Protein AF-A0A7W9N1C6-F1 (afdb_monomer_lite)

Secondary structure (DSSP, 8-state):
--S-----GGGG---S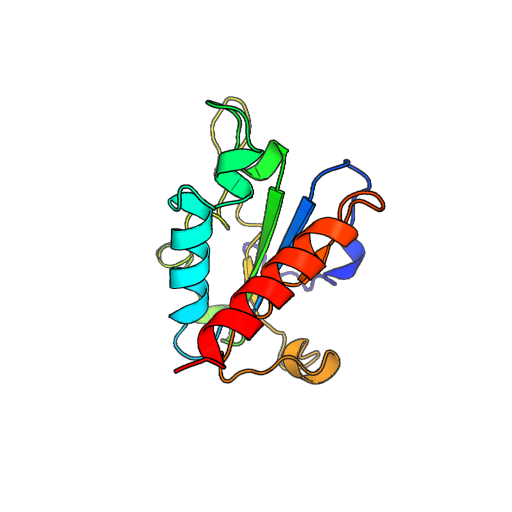S-EEEEEEPPSSSHHHHHHHHHHHH-TT-HHHHHSPTTS-GGGTEEEEEEESS-GGG--GGGS-GGGS-EETTTTEEP-TTEEE-BTTB-HHHHHT--TT-SS---EEE--TTTHHHHHHHHHHHHHHTT--

Organism: NCBI:txid455343

Radius of gyration: 15.68 Å; chains: 1; bounding box: 34×49×35 Å

pLDDT: mean 76.13, std 18.72, range [37.62, 93.38]

InterPro domains:
  IPR012941 Phenol hydroxylase-like, C-terminal dimerisation domain [PF07976] (2-119)
  IPR036249 Thioredoxin-like superfamily [SSF52833] (2-118)
  IPR038220 Phenol hydroxylase, C-terminal TRX-fold domain superfamily [G3DSA:3.40.30.20] (1-129)

Structure (mmCIF, N/CA/C/O backbone):
data_AF-A0A7W9N1C6-F1
#
_entry.id   AF-A0A7W9N1C6-F1
#
loop_
_atom_site.group_PDB
_atom_site.id
_atom_site.type_symbol
_atom_site.label_atom_id
_atom_site.label_alt_id
_atom_site.label_comp_id
_atom_site.label_asym_id
_atom_site.label_entity_id
_atom_site.label_seq_id
_atom_site.pdbx_PDB_ins_code
_atom_site.Cartn_x
_atom_site.Cartn_y
_atom_site.Cartn_z
_atom_site.occupancy
_atom_site.B_iso_or_equiv
_atom_site.auth_seq_id
_atom_site.auth_comp_id
_atom_site.auth_asym_id
_atom_site.auth_atom_id
_atom_site.pdbx_PDB_model_num
ATOM 1 N N . MET A 1 1 ? 5.137 8.537 -4.723 1.00 55.03 1 MET A N 1
ATOM 2 C CA . MET A 1 1 ? 4.072 8.998 -5.646 1.00 55.03 1 MET A CA 1
ATOM 3 C C . MET A 1 1 ? 2.971 9.621 -4.790 1.00 55.03 1 MET A C 1
ATOM 5 O O . MET A 1 1 ? 3.018 9.402 -3.595 1.00 55.03 1 MET A O 1
ATOM 9 N N . ALA A 1 2 ? 2.056 10.403 -5.382 1.00 57.59 2 ALA A N 1
ATOM 10 C CA . ALA A 1 2 ? 1.256 11.518 -4.823 1.00 57.59 2 ALA A CA 1
ATOM 11 C C . ALA A 1 2 ? 1.925 12.893 -5.009 1.00 57.59 2 ALA A C 1
ATOM 13 O O . ALA A 1 2 ? 1.348 13.748 -5.677 1.00 57.59 2 ALA A O 1
ATOM 14 N N . ASP A 1 3 ? 3.168 13.069 -4.555 1.00 69.56 3 ASP A N 1
ATOM 15 C CA . ASP A 1 3 ? 3.914 14.336 -4.687 1.00 69.56 3 ASP A CA 1
ATOM 16 C C . ASP A 1 3 ? 5.194 14.237 -5.546 1.00 69.56 3 ASP A C 1
ATOM 18 O O . ASP A 1 3 ? 5.942 15.204 -5.674 1.00 69.56 3 ASP A O 1
ATOM 22 N N . THR A 1 4 ? 5.459 13.070 -6.149 1.00 67.81 4 THR A N 1
ATOM 23 C CA . THR A 1 4 ? 6.684 12.746 -6.924 1.00 67.81 4 THR A CA 1
ATOM 24 C C . THR A 1 4 ? 8.004 12.949 -6.169 1.00 67.81 4 THR A C 1
ATOM 26 O O . THR A 1 4 ? 9.073 12.953 -6.776 1.00 67.81 4 THR A O 1
ATOM 29 N N . SER A 1 5 ? 7.960 13.079 -4.842 1.00 69.56 5 SER A N 1
ATOM 30 C CA . SER A 1 5 ? 9.165 13.252 -4.044 1.00 69.56 5 SER A CA 1
ATOM 31 C C . SER A 1 5 ? 9.943 11.931 -3.924 1.00 69.56 5 SER A C 1
ATOM 33 O O . SER A 1 5 ? 9.351 10.879 -3.654 1.00 69.56 5 SER A O 1
ATOM 35 N N . PRO A 1 6 ? 11.280 11.951 -4.091 1.00 72.06 6 PRO A N 1
ATOM 36 C CA . PRO A 1 6 ? 12.115 10.811 -3.742 1.00 72.06 6 PRO A CA 1
ATOM 37 C C . PRO A 1 6 ? 12.033 10.557 -2.235 1.00 72.06 6 PRO A C 1
ATOM 39 O O . PRO A 1 6 ? 12.352 11.427 -1.418 1.00 72.06 6 PRO A O 1
ATOM 42 N N . ARG A 1 7 ? 11.603 9.354 -1.850 1.00 72.50 7 ARG A N 1
ATOM 43 C CA . ARG A 1 7 ? 11.512 8.928 -0.451 1.00 72.50 7 ARG A CA 1
ATOM 44 C C . ARG A 1 7 ? 12.319 7.654 -0.262 1.00 72.50 7 ARG A C 1
ATOM 46 O O . ARG A 1 7 ? 12.143 6.680 -0.984 1.00 72.50 7 ARG A O 1
ATOM 53 N N . GLN A 1 8 ? 13.169 7.645 0.757 1.00 65.69 8 GLN A N 1
ATOM 54 C CA . GLN A 1 8 ? 13.846 6.431 1.197 1.00 65.69 8 GLN A CA 1
ATOM 55 C C . GLN A 1 8 ? 12.904 5.663 2.133 1.00 65.69 8 GLN A C 1
ATOM 57 O O . GLN A 1 8 ? 12.596 6.151 3.221 1.00 65.69 8 GLN A O 1
ATOM 62 N N . LEU A 1 9 ? 12.453 4.464 1.734 1.00 62.12 9 LEU A N 1
ATOM 63 C CA . LEU A 1 9 ? 11.473 3.668 2.503 1.00 62.12 9 LEU A CA 1
ATOM 64 C C . LEU A 1 9 ? 11.917 3.405 3.953 1.00 62.12 9 LEU A C 1
ATOM 66 O O . LEU A 1 9 ? 11.086 3.308 4.851 1.00 62.12 9 LEU A O 1
ATOM 70 N N . GLY A 1 10 ? 13.229 3.344 4.204 1.00 56.84 10 GLY A N 1
ATOM 71 C CA . GLY A 1 10 ? 13.791 3.165 5.547 1.00 56.84 10 GLY A CA 1
ATOM 72 C C . GLY A 1 10 ? 13.529 4.327 6.515 1.00 56.84 10 GLY A C 1
ATOM 73 O O . GLY A 1 10 ? 13.553 4.111 7.722 1.00 56.84 10 GLY A O 1
ATOM 74 N N . HIS A 1 11 ? 13.249 5.534 6.014 1.00 56.22 11 HIS A N 1
ATOM 75 C CA . HIS A 1 11 ? 12.933 6.709 6.837 1.00 56.22 11 HIS A CA 1
ATOM 76 C C . HIS A 1 11 ? 11.436 6.854 7.148 1.00 56.22 11 HIS A C 1
ATOM 78 O O . HIS A 1 11 ? 11.080 7.664 7.994 1.00 56.22 11 HIS A O 1
ATOM 84 N N . LEU A 1 12 ? 10.568 6.037 6.540 1.00 57.81 12 LEU A N 1
ATOM 85 C CA . LEU A 1 12 ? 9.133 5.960 6.875 1.00 57.81 12 LEU A CA 1
ATOM 86 C C . LEU A 1 12 ? 8.872 5.118 8.139 1.00 57.81 12 LEU A C 1
ATOM 88 O O . LEU A 1 12 ? 7.739 4.761 8.473 1.00 57.81 12 LEU A O 1
ATOM 92 N N . PHE A 1 13 ? 9.945 4.743 8.832 1.00 56.06 13 PHE A N 1
ATOM 93 C CA . PHE A 1 13 ? 9.886 3.987 10.061 1.00 56.06 13 PHE A CA 1
ATOM 94 C C . PHE A 1 13 ? 9.639 4.918 11.247 1.00 56.06 13 PHE A C 1
ATOM 96 O O . PHE A 1 13 ? 10.571 5.457 11.840 1.00 56.06 13 PHE A O 1
ATOM 103 N N . GLU A 1 14 ? 8.375 5.065 11.624 1.00 62.62 14 GLU A N 1
ATOM 104 C CA . GLU A 1 14 ? 8.000 5.681 12.891 1.00 62.62 14 GLU A CA 1
ATOM 105 C C . GLU A 1 14 ? 7.783 4.600 13.954 1.00 62.62 14 GLU A C 1
ATOM 107 O O . GLU A 1 14 ? 7.185 3.553 13.704 1.00 62.62 14 GLU A O 1
ATOM 112 N N . ALA A 1 15 ? 8.266 4.834 15.174 1.00 63.66 15 ALA A N 1
ATOM 113 C CA . ALA A 1 15 ? 8.050 3.934 16.306 1.00 63.66 15 ALA A CA 1
ATOM 114 C C . ALA A 1 15 ? 6.637 4.114 16.902 1.00 63.66 15 ALA A C 1
ATOM 116 O O . ALA A 1 15 ? 6.475 4.404 18.082 1.00 63.66 15 ALA A O 1
ATOM 117 N N . ASP A 1 16 ? 5.613 3.940 16.069 1.00 75.38 16 ASP A N 1
ATOM 118 C CA . ASP A 1 16 ? 4.188 4.123 16.383 1.00 75.38 16 ASP A CA 1
ATOM 119 C C . ASP A 1 16 ? 3.489 2.829 16.852 1.00 75.38 16 ASP A C 1
ATOM 121 O O . ASP A 1 16 ? 2.319 2.829 17.227 1.00 75.38 16 ASP A O 1
ATOM 125 N N . GLY A 1 17 ? 4.206 1.702 16.855 1.00 76.44 17 GLY A N 1
ATOM 126 C CA . GLY A 1 17 ? 3.700 0.407 17.314 1.00 76.44 17 GLY A CA 1
ATOM 127 C C . GLY A 1 17 ? 2.819 -0.341 16.308 1.00 76.44 17 GLY A C 1
ATOM 128 O O . GLY A 1 17 ? 2.331 -1.429 16.660 1.00 76.44 17 GLY A O 1
ATOM 129 N N . ARG A 1 18 ? 2.655 0.201 15.092 1.00 85.44 18 ARG A N 1
ATOM 130 C CA . ARG A 1 18 ? 1.949 -0.425 13.968 1.00 85.44 18 ARG A CA 1
ATOM 131 C C . ARG A 1 18 ? 2.818 -1.452 13.249 1.00 85.44 18 ARG A C 1
ATOM 133 O O . ARG A 1 18 ? 4.048 -1.376 13.236 1.00 85.44 18 ARG A O 1
ATOM 140 N N . TRP A 1 19 ? 2.151 -2.418 12.635 1.00 84.06 19 TRP A N 1
ATOM 141 C CA . TRP A 1 19 ? 2.758 -3.383 11.730 1.00 84.06 19 TRP A CA 1
ATOM 142 C C . TRP A 1 19 ? 3.038 -2.736 10.385 1.00 84.06 19 TRP A C 1
ATOM 144 O O . TRP A 1 19 ? 2.171 -2.045 9.873 1.00 84.06 19 TRP A O 1
ATOM 154 N N . ARG A 1 20 ? 4.199 -2.998 9.784 1.00 83.31 20 ARG A N 1
ATOM 155 C CA . ARG A 1 20 ? 4.526 -2.503 8.442 1.00 83.31 20 ARG A CA 1
ATOM 156 C C . ARG A 1 20 ? 4.481 -3.629 7.427 1.00 83.31 20 ARG A C 1
ATOM 158 O O . ARG A 1 20 ? 5.146 -4.656 7.596 1.00 83.31 20 ARG A O 1
ATOM 165 N N . LEU A 1 21 ? 3.687 -3.429 6.387 1.00 86.31 21 LEU A N 1
ATOM 166 C CA . LEU A 1 21 ? 3.546 -4.317 5.245 1.00 86.31 21 LEU A CA 1
ATOM 167 C C . LEU A 1 21 ? 4.109 -3.597 4.028 1.00 86.31 21 LEU A C 1
ATOM 169 O O . LEU A 1 21 ? 3.575 -2.573 3.626 1.00 86.31 21 LEU A O 1
ATOM 173 N N . TYR A 1 22 ? 5.167 -4.142 3.437 1.00 87.50 22 TYR A N 1
ATOM 174 C CA . TYR A 1 22 ? 5.655 -3.691 2.138 1.00 87.50 22 TYR A CA 1
ATOM 175 C C . TYR A 1 22 ? 5.312 -4.749 1.101 1.00 87.50 22 TYR A C 1
ATOM 177 O O . TYR A 1 22 ? 5.796 -5.879 1.200 1.00 87.50 22 TYR A O 1
ATOM 185 N N . ALA A 1 23 ? 4.464 -4.390 0.143 1.00 89.50 23 ALA A N 1
ATOM 186 C CA . ALA A 1 23 ? 4.139 -5.215 -1.008 1.00 89.50 23 ALA A CA 1
ATOM 187 C C . ALA A 1 23 ? 4.885 -4.687 -2.235 1.00 89.50 23 ALA A C 1
ATOM 189 O O . ALA A 1 23 ? 4.753 -3.521 -2.594 1.00 89.50 23 ALA A O 1
ATOM 190 N N . PHE A 1 24 ? 5.665 -5.547 -2.878 1.00 90.00 24 PHE A N 1
ATOM 191 C CA . PHE A 1 24 ? 6.333 -5.234 -4.136 1.00 90.00 24 PHE A CA 1
ATOM 192 C C . PHE A 1 24 ? 5.498 -5.810 -5.271 1.00 90.00 24 PHE A C 1
ATOM 194 O O . PHE A 1 24 ? 5.213 -7.010 -5.262 1.00 90.00 24 PHE A O 1
ATOM 201 N N . ALA A 1 25 ? 5.056 -4.945 -6.179 1.00 90.75 25 ALA A N 1
ATOM 202 C CA . ALA A 1 25 ? 4.180 -5.332 -7.268 1.00 90.75 25 ALA A CA 1
ATOM 203 C C . ALA A 1 25 ? 4.949 -6.069 -8.363 1.00 90.75 25 ALA A C 1
ATOM 205 O O . ALA A 1 25 ? 6.039 -5.668 -8.773 1.00 90.75 25 ALA A O 1
ATOM 206 N N . ASP A 1 26 ? 4.324 -7.133 -8.840 1.00 89.62 26 ASP A N 1
ATOM 207 C CA . ASP A 1 26 ? 4.689 -7.892 -10.021 1.00 89.62 26 ASP A CA 1
ATOM 208 C C . ASP A 1 26 ? 4.446 -7.093 -11.315 1.00 89.62 26 ASP A C 1
ATOM 210 O O . ASP A 1 26 ? 3.890 -5.989 -11.314 1.00 89.62 26 ASP A O 1
ATOM 214 N N . GLU A 1 27 ? 4.948 -7.609 -12.436 1.00 88.62 27 GLU A N 1
ATOM 215 C CA . GLU A 1 27 ? 4.992 -6.882 -13.714 1.00 88.62 27 GLU A CA 1
ATOM 216 C C . GLU A 1 27 ? 3.596 -6.557 -14.259 1.00 88.62 27 GLU A C 1
ATOM 218 O O . GLU A 1 27 ? 3.364 -5.441 -14.727 1.00 88.62 27 GLU A O 1
ATOM 223 N N . ASP A 1 28 ? 2.647 -7.483 -14.118 1.00 89.25 28 ASP A N 1
ATOM 224 C CA . ASP A 1 28 ? 1.253 -7.296 -14.536 1.00 89.25 28 ASP A CA 1
ATOM 225 C C . ASP A 1 28 ? 0.333 -6.794 -13.399 1.00 89.25 28 ASP A C 1
ATOM 227 O O . ASP A 1 28 ? -0.835 -6.450 -13.623 1.00 89.25 28 ASP A O 1
ATOM 231 N N . ARG A 1 29 ? 0.894 -6.644 -12.188 1.00 90.38 29 ARG A N 1
ATOM 232 C CA . ARG A 1 29 ? 0.225 -6.171 -10.967 1.00 90.38 29 ARG A CA 1
ATOM 233 C C . ARG A 1 29 ? -0.906 -7.107 -10.503 1.00 90.38 29 ARG A C 1
ATOM 235 O O . ARG A 1 29 ? -1.794 -6.666 -9.767 1.00 90.38 29 ARG A O 1
ATOM 242 N N . THR A 1 30 ? -0.942 -8.358 -10.948 1.00 88.94 30 THR A N 1
ATOM 243 C CA . THR A 1 30 ? -1.989 -9.321 -10.585 1.00 88.94 30 THR A CA 1
ATOM 244 C C . THR A 1 30 ? -1.748 -9.853 -9.185 1.00 88.94 30 THR A C 1
ATOM 246 O O . THR A 1 30 ? -2.639 -9.790 -8.338 1.00 88.94 30 THR A O 1
ATOM 249 N N . ALA A 1 31 ? -0.525 -10.291 -8.893 1.00 88.00 31 ALA A N 1
ATOM 250 C CA . ALA A 1 31 ? -0.207 -10.918 -7.617 1.00 88.00 31 ALA A CA 1
ATOM 251 C C . ALA A 1 31 ? -0.352 -9.936 -6.442 1.00 88.00 31 ALA A C 1
ATOM 253 O O . ALA A 1 31 ? -0.820 -10.305 -5.362 1.00 88.00 31 ALA A O 1
ATOM 254 N N . VAL A 1 32 ? -0.004 -8.658 -6.639 1.00 89.56 32 VAL A N 1
ATOM 255 C CA . VAL A 1 32 ? -0.219 -7.624 -5.612 1.00 89.56 32 VAL A CA 1
ATOM 256 C C . VAL A 1 32 ? -1.701 -7.339 -5.353 1.00 89.56 32 VAL A C 1
ATOM 258 O O . VAL A 1 32 ? -2.072 -7.082 -4.205 1.00 89.56 32 VAL A O 1
ATOM 261 N N . ARG A 1 33 ? -2.555 -7.420 -6.383 1.00 90.56 33 ARG A N 1
ATOM 262 C CA . ARG A 1 33 ? -4.011 -7.284 -6.238 1.00 90.56 33 ARG A CA 1
ATOM 263 C C . ARG A 1 33 ? -4.599 -8.474 -5.492 1.00 90.56 33 ARG A C 1
ATOM 265 O O . ARG A 1 33 ? -5.267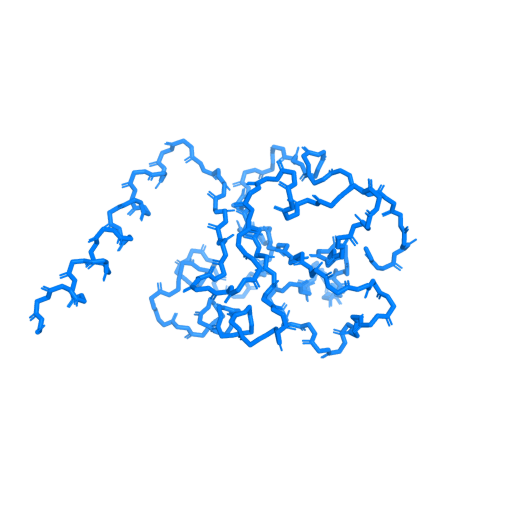 -8.270 -4.486 1.00 90.56 33 ARG A O 1
ATOM 272 N N . GLU A 1 34 ? -4.249 -9.693 -5.892 1.00 89.31 34 GLU A N 1
ATOM 273 C CA . GLU A 1 34 ? -4.682 -10.917 -5.206 1.00 89.31 34 GLU A CA 1
ATOM 274 C C . GLU A 1 34 ? -4.273 -10.928 -3.726 1.00 89.31 34 GLU A C 1
ATOM 276 O O . GLU A 1 34 ? -5.052 -11.313 -2.851 1.00 89.31 34 GLU A O 1
ATOM 281 N N . LEU A 1 35 ? -3.059 -10.461 -3.419 1.00 88.62 35 LEU A N 1
ATOM 282 C CA . LEU A 1 35 ? -2.606 -10.289 -2.043 1.00 88.62 35 LEU A CA 1
ATOM 283 C C . LEU A 1 35 ? -3.463 -9.274 -1.282 1.00 88.62 35 LEU A C 1
ATOM 285 O O . LEU A 1 35 ? -3.806 -9.521 -0.124 1.00 88.62 35 LEU A O 1
ATOM 289 N N . ALA A 1 36 ? -3.750 -8.123 -1.889 1.00 91.00 36 ALA A N 1
ATOM 290 C CA . ALA A 1 36 ? -4.539 -7.081 -1.250 1.00 91.00 36 ALA A CA 1
ATOM 291 C C . ALA A 1 36 ? -5.964 -7.564 -0.957 1.00 91.00 36 ALA A C 1
ATOM 293 O O . ALA A 1 36 ? -6.436 -7.382 0.165 1.00 91.00 36 ALA A O 1
ATOM 294 N N . ASP A 1 37 ? -6.589 -8.253 -1.911 1.00 90.56 37 ASP A N 1
ATOM 295 C CA . ASP A 1 37 ? -7.918 -8.849 -1.766 1.00 90.56 37 ASP A CA 1
ATOM 296 C C . ASP A 1 37 ? -7.915 -9.918 -0.667 1.00 90.56 37 ASP A C 1
ATOM 298 O O . ASP A 1 37 ? -8.756 -9.908 0.232 1.00 90.56 37 ASP A O 1
ATOM 302 N N . TRP A 1 38 ? -6.910 -10.800 -0.646 1.00 90.19 38 TRP A N 1
ATOM 303 C CA . TRP A 1 38 ? -6.774 -11.785 0.426 1.00 90.19 38 TRP A CA 1
ATOM 304 C C . TRP A 1 38 ? -6.596 -11.118 1.797 1.00 90.19 38 TRP A C 1
ATOM 306 O O . TRP A 1 38 ? -7.230 -11.530 2.768 1.00 90.19 38 TRP A O 1
ATOM 316 N N . LEU A 1 39 ? -5.770 -10.072 1.902 1.00 89.25 39 LEU A N 1
ATOM 317 C CA . LEU A 1 39 ? -5.583 -9.332 3.151 1.00 89.25 39 LEU A CA 1
ATOM 318 C C . LEU A 1 39 ? -6.856 -8.580 3.574 1.00 89.25 39 LEU A C 1
ATOM 320 O O . LEU A 1 39 ? -7.126 -8.482 4.771 1.00 89.25 39 LEU A O 1
ATOM 324 N N . ALA A 1 40 ? -7.655 -8.074 2.644 1.00 86.56 40 ALA A N 1
ATOM 325 C CA . ALA A 1 40 ? -8.895 -7.375 2.965 1.00 86.56 40 ALA A CA 1
ATOM 326 C C . ALA A 1 40 ? -10.026 -8.339 3.368 1.00 86.56 40 ALA A C 1
ATOM 328 O O . ALA A 1 40 ? -10.732 -8.101 4.355 1.00 86.56 40 ALA A O 1
ATOM 329 N N . ASP A 1 41 ? -10.168 -9.458 2.655 1.00 86.12 41 ASP A N 1
ATOM 330 C CA . ASP A 1 41 ? -11.407 -10.239 2.667 1.00 86.12 41 ASP A CA 1
ATOM 331 C C . ASP A 1 41 ? -11.290 -11.643 3.256 1.00 86.12 41 ASP A C 1
ATOM 333 O O . ASP A 1 41 ? -12.273 -12.176 3.779 1.00 86.12 41 ASP A O 1
ATOM 337 N N . SER A 1 42 ? -10.096 -12.236 3.262 1.00 88.31 42 SER A N 1
ATOM 338 C CA . SER A 1 42 ? -9.927 -13.613 3.727 1.00 88.31 42 SER A CA 1
ATOM 339 C C . SER A 1 42 ? -10.176 -13.754 5.232 1.00 88.31 42 SER A C 1
ATOM 341 O O . SER A 1 42 ? -9.594 -12.999 6.014 1.00 88.31 42 SER A O 1
ATOM 343 N N . PRO A 1 43 ? -10.931 -14.769 5.694 1.00 86.44 43 PRO A N 1
ATOM 344 C CA . PRO A 1 43 ? -11.094 -15.040 7.125 1.00 86.44 43 PRO A CA 1
ATOM 345 C C . PRO A 1 43 ? -9.764 -15.354 7.833 1.00 86.44 43 PRO A C 1
ATOM 347 O O . PRO A 1 43 ? -9.635 -15.115 9.033 1.00 86.44 43 PRO A O 1
ATOM 350 N N . ASP A 1 44 ? -8.761 -15.835 7.092 1.00 86.00 44 ASP A N 1
ATOM 351 C CA . ASP A 1 44 ? -7.412 -16.103 7.603 1.00 86.00 44 ASP A CA 1
ATOM 352 C C . ASP A 1 44 ? -6.492 -14.870 7.556 1.00 86.00 44 ASP A C 1
ATOM 354 O O . ASP A 1 44 ? -5.321 -14.947 7.946 1.00 86.00 44 ASP A O 1
ATOM 358 N N . SER A 1 45 ? -7.004 -13.722 7.100 1.00 85.12 45 SER A N 1
ATOM 359 C CA . SER A 1 45 ? -6.227 -12.494 6.995 1.00 85.12 45 SER A CA 1
ATOM 360 C C . SER A 1 45 ? -5.784 -11.990 8.374 1.00 85.12 45 SER A C 1
ATOM 362 O O . SER A 1 45 ? -6.616 -11.776 9.265 1.00 85.12 45 SER A O 1
ATOM 364 N N . PRO A 1 46 ? -4.484 -11.693 8.563 1.00 86.44 46 PRO A N 1
ATOM 365 C CA . PRO A 1 46 ? -4.020 -11.013 9.764 1.00 86.44 46 PRO A CA 1
ATOM 366 C C . PRO A 1 46 ? -4.609 -9.603 9.889 1.00 86.44 46 PRO A C 1
ATOM 368 O O . PRO A 1 46 ? -4.850 -9.165 11.010 1.00 86.44 46 PRO A O 1
ATOM 371 N N . VAL A 1 47 ? -4.874 -8.912 8.775 1.00 87.38 47 VAL A N 1
ATOM 372 C CA . VAL A 1 47 ? -5.472 -7.570 8.795 1.00 87.38 47 VAL A CA 1
ATOM 373 C C . VAL A 1 47 ? -6.869 -7.644 9.400 1.00 87.38 47 VAL A C 1
ATOM 375 O O . VAL A 1 47 ? -7.126 -6.993 10.406 1.00 87.38 47 VAL A O 1
ATOM 378 N N . ARG A 1 48 ? -7.732 -8.540 8.906 1.00 85.62 48 ARG A N 1
ATOM 379 C CA . ARG A 1 48 ? -9.070 -8.738 9.492 1.00 85.62 48 ARG A CA 1
ATOM 380 C C . ARG A 1 48 ? -9.025 -9.230 10.934 1.00 85.62 48 ARG A C 1
ATOM 382 O O . ARG A 1 48 ? -9.850 -8.842 11.750 1.00 85.62 48 ARG A O 1
ATOM 389 N N . ARG A 1 49 ? -8.081 -10.118 11.251 1.00 88.25 49 ARG A N 1
ATOM 390 C CA . ARG A 1 49 ? -7.980 -10.732 12.579 1.00 88.25 49 ARG A CA 1
ATOM 391 C C . ARG A 1 49 ? -7.537 -9.751 13.662 1.00 88.25 49 ARG A C 1
ATOM 393 O O . ARG A 1 49 ? -7.897 -9.944 14.823 1.00 88.25 49 ARG A O 1
ATOM 400 N N . PHE A 1 50 ? -6.689 -8.783 13.319 1.00 88.56 50 PHE A N 1
ATOM 401 C CA . PHE A 1 50 ? -6.049 -7.901 14.296 1.00 88.56 50 PHE A CA 1
ATOM 402 C C . PHE A 1 50 ? -6.519 -6.447 14.230 1.00 88.56 50 PHE A C 1
ATOM 404 O O . PHE A 1 50 ? -6.277 -5.725 15.196 1.00 88.56 50 PHE A O 1
ATOM 411 N N . THR A 1 51 ? -7.199 -6.023 13.164 1.00 88.31 51 THR A N 1
ATOM 412 C CA . THR A 1 51 ? -7.859 -4.713 13.102 1.00 88.31 51 THR A CA 1
ATOM 413 C C . THR A 1 51 ? -9.230 -4.793 13.783 1.00 88.31 51 THR A C 1
ATOM 415 O O . THR A 1 51 ? -10.055 -5.612 13.374 1.00 88.31 51 THR A O 1
ATOM 418 N N . PRO A 1 52 ? -9.496 -3.986 14.829 1.00 88.44 52 PRO A N 1
ATOM 419 C CA . PRO A 1 52 ? -10.809 -3.942 15.468 1.00 88.44 52 PRO A CA 1
ATOM 420 C C . PRO A 1 52 ? -11.919 -3.545 14.488 1.00 88.44 52 PRO A C 1
ATOM 422 O O . PRO A 1 52 ? -11.703 -2.746 13.579 1.00 88.44 52 PRO A O 1
ATOM 425 N N . GLU A 1 53 ? -13.125 -4.067 14.702 1.00 86.44 53 GLU A N 1
ATOM 426 C CA . GLU A 1 53 ? -14.289 -3.701 13.894 1.00 86.44 53 GLU A CA 1
ATOM 427 C C . GLU A 1 53 ? -14.566 -2.190 13.985 1.00 86.44 53 GLU A C 1
ATOM 429 O O . GLU A 1 53 ? -14.582 -1.614 15.074 1.00 86.44 53 GLU A O 1
ATOM 434 N N . GLY A 1 54 ? -14.745 -1.542 12.831 1.00 84.00 54 GLY A N 1
ATOM 435 C CA . GLY A 1 54 ? -14.976 -0.098 12.731 1.00 84.00 54 GLY A CA 1
ATOM 436 C C . GLY A 1 54 ? -13.735 0.785 12.918 1.00 84.00 54 GLY A C 1
ATOM 437 O O . GLY A 1 54 ? -13.860 2.003 12.812 1.00 84.00 54 GLY A O 1
ATOM 438 N N . ALA A 1 55 ? -12.553 0.214 13.181 1.00 86.31 55 ALA A N 1
ATOM 439 C CA . ALA A 1 55 ? -11.304 0.970 13.206 1.00 86.31 55 ALA A CA 1
ATOM 440 C C . ALA A 1 55 ? -10.766 1.219 11.788 1.00 86.31 55 ALA A C 1
ATOM 442 O O . ALA A 1 55 ? -10.932 0.387 10.893 1.00 86.31 55 ALA A O 1
ATOM 443 N N . ASP A 1 56 ? -10.057 2.336 11.607 1.00 86.12 56 ASP A N 1
ATOM 444 C CA . ASP A 1 56 ? -9.329 2.620 10.368 1.00 86.12 56 ASP A CA 1
ATOM 445 C C . ASP A 1 56 ? -8.313 1.496 10.098 1.00 86.12 56 ASP A C 1
ATOM 447 O O . ASP A 1 56 ? -7.582 1.074 11.003 1.00 86.12 56 ASP A O 1
ATOM 451 N N . LEU A 1 57 ? -8.223 1.022 8.850 1.00 81.69 57 LEU A N 1
ATOM 452 C CA . LEU A 1 57 ? -7.315 -0.074 8.474 1.00 81.69 57 LEU A CA 1
ATOM 453 C C . LEU A 1 57 ? -5.860 0.222 8.853 1.00 81.69 57 LEU A C 1
ATOM 455 O O . LEU A 1 57 ? -5.148 -0.667 9.331 1.00 81.69 57 LEU A O 1
ATOM 459 N N . ASN A 1 58 ? -5.437 1.481 8.709 1.00 83.94 58 ASN A N 1
ATOM 460 C CA . ASN A 1 58 ? -4.061 1.856 8.995 1.00 83.94 58 ASN A CA 1
ATOM 461 C C . ASN A 1 58 ? -3.728 1.919 10.495 1.00 83.94 58 ASN A C 1
ATOM 463 O O . ASN A 1 58 ? -2.566 2.127 10.838 1.00 83.94 58 ASN A O 1
ATOM 467 N N . SER A 1 59 ? -4.716 1.782 11.389 1.00 86.50 59 SER A N 1
ATOM 468 C CA . SER A 1 59 ? -4.511 1.908 12.839 1.00 86.50 59 SER A CA 1
ATOM 469 C C . SER A 1 59 ? -3.639 0.783 13.400 1.00 86.50 59 SER A C 1
ATOM 471 O O . SER A 1 59 ? -2.957 0.957 14.410 1.00 86.50 59 SER A O 1
ATOM 473 N N . VAL A 1 60 ? -3.632 -0.368 12.720 1.00 87.56 60 VAL A N 1
ATOM 474 C CA . VAL A 1 60 ? -2.838 -1.545 13.085 1.00 87.56 60 VAL A CA 1
ATOM 475 C C . VAL A 1 60 ? -1.790 -1.864 12.024 1.00 87.56 60 VAL A C 1
ATOM 477 O O . VAL A 1 60 ? -0.680 -2.257 12.392 1.00 87.56 60 VAL A O 1
ATOM 480 N N . PHE A 1 61 ? -2.113 -1.680 10.740 1.00 87.75 61 PHE A N 1
ATOM 481 C CA . PHE A 1 61 ? -1.249 -2.039 9.616 1.00 87.75 61 PHE A CA 1
ATOM 482 C C . PHE A 1 61 ? -0.947 -0.830 8.729 1.00 87.75 61 PHE A C 1
ATOM 484 O O . PHE A 1 61 ? -1.805 -0.348 8.005 1.00 87.75 61 PHE A O 1
ATOM 491 N N . ASP A 1 62 ? 0.299 -0.386 8.747 1.00 87.62 62 ASP A N 1
ATOM 492 C CA . ASP A 1 62 ? 0.877 0.548 7.787 1.00 87.62 62 ASP A CA 1
ATOM 493 C C . ASP A 1 62 ? 1.261 -0.232 6.515 1.00 87.62 62 ASP A C 1
ATOM 495 O O . ASP A 1 62 ? 2.275 -0.940 6.491 1.00 87.62 62 ASP A O 1
ATOM 499 N N . ALA A 1 63 ? 0.384 -0.211 5.507 1.00 89.62 63 ALA A N 1
ATOM 500 C CA . ALA A 1 63 ? 0.509 -1.009 4.292 1.00 89.62 63 ALA A CA 1
ATOM 501 C C . ALA A 1 63 ? 0.922 -0.146 3.099 1.00 89.62 63 ALA A C 1
ATOM 503 O O . ALA A 1 63 ? 0.141 0.663 2.612 1.00 89.62 63 ALA A O 1
ATOM 504 N N . LYS A 1 64 ? 2.127 -0.409 2.587 1.00 90.81 64 LYS A N 1
ATOM 505 C CA . LYS A 1 64 ? 2.742 0.287 1.457 1.00 90.81 64 LYS A CA 1
ATOM 506 C C . LYS A 1 64 ? 2.875 -0.643 0.263 1.00 90.81 64 LYS A C 1
ATOM 508 O O . LYS A 1 64 ? 3.237 -1.814 0.417 1.00 90.81 64 LYS A O 1
ATOM 513 N N . VAL A 1 65 ? 2.649 -0.102 -0.928 1.00 92.06 65 VAL A N 1
ATOM 514 C CA . VAL A 1 65 ? 2.885 -0.799 -2.197 1.00 92.06 65 VAL A CA 1
ATOM 515 C C . VAL A 1 65 ? 3.980 -0.104 -2.991 1.00 92.06 65 VAL A C 1
ATOM 517 O O . VAL A 1 65 ? 4.014 1.121 -3.084 1.00 92.06 65 VAL A O 1
ATOM 520 N N . VAL A 1 66 ? 4.880 -0.895 -3.565 1.00 91.81 66 VAL A N 1
ATOM 521 C CA . VAL A 1 66 ? 5.975 -0.435 -4.415 1.00 91.81 66 VAL A CA 1
ATOM 522 C C . VAL A 1 66 ? 5.808 -1.063 -5.791 1.00 91.81 66 VAL A C 1
ATOM 524 O O . VAL A 1 66 ? 5.983 -2.269 -5.953 1.00 91.81 66 VAL A O 1
ATOM 527 N N . TYR A 1 67 ? 5.464 -0.243 -6.776 1.00 92.75 67 TYR A N 1
ATOM 528 C CA . TYR A 1 67 ? 5.387 -0.636 -8.176 1.00 92.75 67 TYR A CA 1
ATOM 529 C C . TYR A 1 67 ? 6.768 -0.590 -8.825 1.00 92.75 67 TYR A C 1
ATOM 531 O O . TYR A 1 67 ? 7.560 0.304 -8.543 1.00 92.75 67 TYR A O 1
ATOM 539 N N . GLN A 1 68 ? 7.062 -1.543 -9.704 1.00 91.94 68 GLN A N 1
ATOM 540 C CA . GLN A 1 68 ? 8.257 -1.471 -10.552 1.00 91.94 68 GLN A CA 1
ATOM 541 C C . GLN A 1 68 ? 8.034 -0.647 -11.824 1.00 91.94 68 GLN A C 1
ATOM 543 O O . GLN A 1 68 ? 8.993 -0.265 -12.486 1.00 91.94 68 GLN A O 1
ATOM 548 N N . GLN A 1 69 ? 6.774 -0.379 -12.172 1.00 91.38 69 GLN A N 1
ATOM 549 C CA . GLN A 1 69 ? 6.419 0.463 -13.307 1.00 91.38 69 GLN A CA 1
ATOM 550 C C . GLN A 1 69 ? 6.735 1.938 -13.001 1.00 91.38 69 GLN A C 1
ATOM 552 O O . GLN A 1 69 ? 6.689 2.336 -11.830 1.00 91.38 69 GLN A O 1
ATOM 557 N N . PRO A 1 70 ? 7.020 2.767 -14.024 1.00 90.38 70 PRO A N 1
ATOM 558 C CA . PRO A 1 70 ? 7.200 4.205 -13.849 1.00 90.38 70 PRO A CA 1
ATOM 559 C C . PRO A 1 70 ? 6.014 4.836 -13.115 1.00 90.38 70 PRO A C 1
ATOM 561 O O . PRO A 1 70 ? 4.864 4.473 -13.360 1.00 90.38 70 PRO A O 1
ATOM 564 N N . TYR A 1 71 ? 6.267 5.822 -12.248 1.00 88.94 71 TYR A N 1
ATOM 565 C CA . TYR A 1 71 ? 5.201 6.457 -11.460 1.00 88.94 71 TYR A CA 1
ATOM 566 C C . TYR A 1 71 ? 4.104 7.092 -12.331 1.00 88.94 71 TYR A C 1
ATOM 568 O O . TYR A 1 71 ? 2.969 7.219 -11.886 1.00 88.94 71 TYR A O 1
ATOM 576 N N . GLN A 1 72 ? 4.426 7.487 -13.566 1.00 89.81 72 GLN A N 1
ATOM 577 C CA . GLN A 1 72 ? 3.475 8.038 -14.534 1.00 89.81 72 GLN A CA 1
ATOM 578 C C . GLN A 1 72 ? 2.473 6.998 -15.056 1.00 89.81 72 GLN A C 1
ATOM 580 O O . GLN A 1 72 ? 1.447 7.377 -15.606 1.00 89.81 72 GLN A O 1
ATOM 585 N N . GLU A 1 73 ? 2.772 5.706 -14.915 1.00 90.44 73 GLU A N 1
ATOM 586 C CA . GLU A 1 73 ? 1.937 4.595 -15.387 1.00 90.44 73 GLU A CA 1
ATOM 587 C C . GLU A 1 73 ? 1.117 3.951 -14.258 1.00 90.44 73 GLU A C 1
ATOM 589 O O . GLU A 1 73 ? 0.412 2.956 -14.475 1.00 90.44 73 GLU A O 1
ATOM 594 N N . VAL A 1 74 ? 1.230 4.474 -13.034 1.00 90.19 74 VAL A N 1
ATOM 595 C CA . VAL A 1 74 ? 0.496 3.982 -11.867 1.00 90.19 74 VAL A CA 1
ATOM 596 C C . VAL A 1 74 ? -0.680 4.912 -11.589 1.00 90.19 74 VAL A C 1
ATOM 598 O O . VAL A 1 74 ? -0.551 5.964 -10.966 1.00 90.19 74 VAL A O 1
ATOM 601 N N . GLU A 1 75 ? -1.858 4.481 -12.022 1.00 90.56 75 GLU A N 1
ATOM 602 C CA . GLU A 1 75 ? -3.112 5.171 -11.745 1.00 90.56 75 GLU A CA 1
ATOM 603 C C . GLU A 1 75 ? -3.605 4.841 -10.334 1.00 90.56 75 GLU A C 1
ATOM 605 O O . GLU A 1 75 ? -3.828 3.680 -9.993 1.00 90.56 75 GLU A O 1
ATOM 610 N N . LEU A 1 76 ? -3.835 5.866 -9.504 1.00 89.38 76 LEU A N 1
ATOM 611 C CA . LEU A 1 76 ? -4.325 5.673 -8.130 1.00 89.38 76 LEU A CA 1
ATOM 612 C C . LEU A 1 76 ? -5.690 4.969 -8.076 1.00 89.38 76 LEU A C 1
ATOM 614 O O . LEU A 1 76 ? -6.004 4.341 -7.072 1.00 89.38 76 LEU A O 1
ATOM 618 N N . ALA A 1 77 ? -6.496 5.068 -9.136 1.00 90.44 77 ALA A N 1
ATOM 619 C CA . ALA A 1 77 ? -7.782 4.379 -9.232 1.00 90.44 77 ALA A CA 1
ATOM 620 C C . ALA A 1 77 ? -7.640 2.847 -9.311 1.00 90.44 77 ALA A C 1
ATOM 622 O O . ALA A 1 77 ? -8.553 2.136 -8.898 1.00 90.44 77 ALA A O 1
ATOM 623 N N . ASP A 1 78 ? -6.495 2.353 -9.792 1.00 91.06 78 ASP A N 1
ATOM 624 C CA . ASP A 1 78 ? -6.215 0.922 -9.951 1.00 91.06 78 ASP A CA 1
ATOM 625 C C . ASP A 1 78 ? -5.491 0.319 -8.739 1.00 91.06 78 ASP A C 1
ATOM 627 O O . ASP A 1 78 ? -5.254 -0.895 -8.686 1.00 91.06 78 ASP A O 1
ATOM 631 N N . VAL A 1 79 ? -5.105 1.163 -7.777 1.00 93.38 79 VAL A N 1
ATOM 632 C CA . VAL A 1 79 ? -4.421 0.742 -6.557 1.00 93.38 79 VAL A CA 1
ATOM 633 C C . VAL A 1 79 ? -5.445 0.140 -5.588 1.00 93.38 79 VAL A C 1
ATOM 635 O O . VAL A 1 79 ? -6.454 0.782 -5.286 1.00 93.38 79 VAL A O 1
ATOM 638 N N . PRO A 1 80 ? -5.190 -1.062 -5.039 1.00 93.19 80 PRO A N 1
ATOM 639 C CA . PRO A 1 80 ? -6.077 -1.661 -4.049 1.00 93.19 80 PRO A CA 1
ATOM 640 C C . PRO A 1 80 ? -6.302 -0.761 -2.832 1.00 93.19 80 PRO A C 1
ATOM 642 O O . PRO A 1 80 ? -5.359 -0.182 -2.291 1.00 93.19 80 PRO A O 1
ATOM 645 N N . ALA A 1 81 ? -7.542 -0.720 -2.337 1.00 91.38 81 ALA A N 1
ATOM 646 C CA . ALA A 1 81 ? -7.942 0.137 -1.217 1.00 91.38 81 ALA A CA 1
ATOM 647 C C . ALA A 1 81 ? -7.139 -0.109 0.075 1.00 91.38 81 ALA A C 1
ATOM 649 O O . ALA A 1 81 ? -7.013 0.791 0.902 1.00 91.38 81 ALA A O 1
ATOM 650 N N . LEU A 1 82 ? -6.560 -1.305 0.235 1.00 91.06 82 LEU A N 1
ATOM 651 C CA . LEU A 1 82 ? -5.649 -1.629 1.334 1.00 91.06 82 LEU A CA 1
ATOM 652 C C . LEU A 1 82 ? -4.448 -0.669 1.411 1.00 91.06 82 LEU A C 1
ATOM 654 O O . LEU A 1 82 ? -4.011 -0.340 2.509 1.00 91.06 82 LEU A O 1
ATOM 658 N N . PHE A 1 83 ? -3.941 -0.221 0.259 1.00 92.81 83 PHE A N 1
ATOM 659 C CA . PHE A 1 83 ? -2.815 0.713 0.139 1.00 92.81 83 PHE A CA 1
ATOM 660 C C . PHE A 1 83 ? -3.270 2.168 -0.042 1.00 92.81 83 PHE A C 1
ATOM 662 O O . PHE A 1 83 ? -2.463 3.032 -0.360 1.00 92.81 83 PHE A O 1
ATOM 669 N N . LEU A 1 84 ? -4.567 2.437 0.113 1.00 93.19 84 LEU A N 1
ATOM 670 C CA . LEU A 1 84 ? -5.163 3.772 0.074 1.00 93.19 84 LEU A CA 1
ATOM 671 C C . LEU A 1 84 ? -6.101 3.947 1.278 1.00 93.19 84 LEU A C 1
ATOM 673 O O . LEU A 1 84 ? -7.312 4.152 1.106 1.00 93.19 84 LEU A O 1
ATOM 677 N N . PRO A 1 85 ? -5.585 3.796 2.514 1.00 90.94 85 PRO A N 1
ATOM 678 C CA . PRO A 1 85 ? -6.431 3.757 3.692 1.00 90.94 85 PRO A CA 1
ATOM 679 C C . PRO A 1 85 ? -7.157 5.089 3.894 1.00 90.94 85 PRO A C 1
ATOM 681 O O . PRO A 1 85 ? -6.619 6.169 3.648 1.00 90.94 85 PRO A O 1
ATOM 684 N N . LYS A 1 86 ? -8.400 5.009 4.371 1.00 90.38 86 LYS A N 1
ATOM 685 C CA . LYS A 1 86 ? -9.167 6.178 4.804 1.00 90.38 86 LYS A CA 1
ATOM 686 C C . LYS A 1 86 ? -8.890 6.465 6.265 1.00 90.38 86 LYS A C 1
ATOM 688 O O . LYS A 1 86 ? -8.927 5.545 7.078 1.00 90.38 86 LYS A O 1
ATOM 693 N N . MET A 1 87 ? -8.633 7.735 6.558 1.00 86.44 87 MET A N 1
ATOM 694 C CA . MET A 1 87 ? -8.054 8.152 7.822 1.00 86.44 87 MET A CA 1
ATOM 695 C C . MET A 1 87 ? -8.822 9.250 8.529 1.00 86.44 87 MET A C 1
ATOM 697 O O . MET A 1 87 ? -9.221 10.259 7.935 1.00 86.44 87 MET A O 1
ATOM 701 N N . GLY A 1 88 ? -8.948 9.066 9.843 1.00 85.50 88 GLY A N 1
ATOM 702 C CA . GLY A 1 88 ? -9.439 10.079 10.758 1.00 85.50 88 GLY A CA 1
ATOM 703 C C . GLY A 1 88 ? -10.945 10.336 10.632 1.00 85.50 88 GLY A C 1
ATOM 704 O O . GLY A 1 88 ? -11.667 9.634 9.919 1.00 85.50 88 GLY A O 1
ATOM 705 N N . PRO A 1 89 ? -11.454 11.378 11.311 1.00 87.06 89 PRO A N 1
ATOM 706 C CA . PRO A 1 89 ? -12.894 11.625 11.412 1.00 87.06 89 PRO A CA 1
ATOM 707 C C . PRO A 1 89 ? -13.549 11.979 10.070 1.00 87.06 89 PRO A C 1
ATOM 709 O O . PRO A 1 89 ? -14.754 11.810 9.913 1.00 87.06 89 PRO A O 1
ATOM 712 N N . TYR A 1 90 ? -12.762 12.456 9.103 1.00 89.38 90 TYR A N 1
ATOM 713 C CA . TYR A 1 90 ? -13.235 12.827 7.769 1.00 89.38 90 TYR A CA 1
ATOM 714 C C . TYR A 1 90 ? -12.988 11.746 6.713 1.00 89.38 90 TYR A C 1
ATOM 716 O O . TYR A 1 90 ? -13.352 11.950 5.557 1.00 89.38 90 TYR A O 1
ATOM 724 N N . GLN A 1 91 ? -12.391 10.610 7.096 1.00 89.69 91 GLN A N 1
ATOM 725 C CA . GLN A 1 91 ? -12.164 9.460 6.217 1.00 89.69 91 GLN A CA 1
ATOM 726 C C . GLN A 1 91 ? -11.438 9.842 4.915 1.00 89.69 91 GLN A C 1
ATOM 728 O O . GLN A 1 91 ? -11.798 9.398 3.822 1.00 89.69 91 GLN A O 1
ATOM 733 N N . LEU A 1 92 ? -10.414 10.693 5.044 1.00 90.75 92 LEU A N 1
ATOM 734 C CA . LEU A 1 92 ? -9.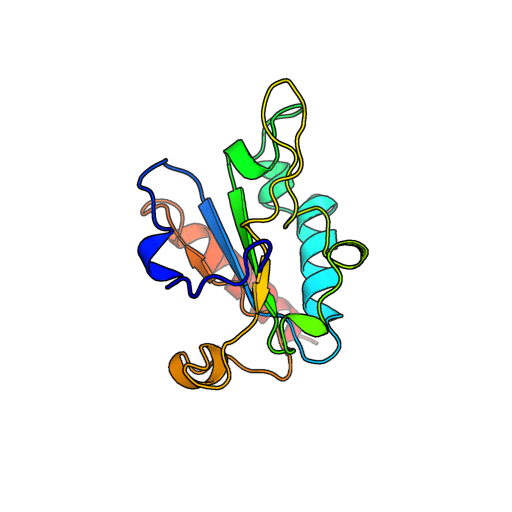601 11.138 3.915 1.00 90.75 92 LEU A CA 1
ATOM 735 C C . LEU A 1 92 ? -8.698 9.999 3.455 1.00 90.75 92 LEU A C 1
ATOM 737 O O . LEU A 1 92 ? -8.079 9.334 4.281 1.00 90.75 92 LEU A O 1
ATOM 741 N N . THR A 1 93 ? -8.623 9.785 2.145 1.00 91.12 93 THR A N 1
ATOM 742 C CA . THR A 1 93 ? -7.722 8.791 1.560 1.00 91.12 93 THR A CA 1
ATOM 743 C C . THR A 1 93 ? -6.279 9.256 1.679 1.00 91.12 93 THR A C 1
ATOM 745 O O . THR A 1 93 ? -5.916 10.286 1.105 1.00 91.12 93 THR A O 1
ATOM 748 N N . ASP A 1 94 ? -5.467 8.469 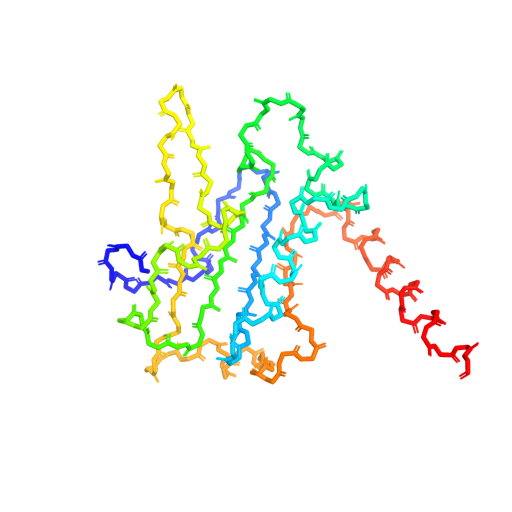2.374 1.00 88.50 94 ASP A N 1
ATOM 749 C CA . ASP A 1 94 ? -4.019 8.609 2.368 1.00 88.50 94 ASP A CA 1
ATOM 750 C C . ASP A 1 94 ? -3.453 8.053 1.055 1.00 88.50 94 ASP A C 1
ATOM 752 O O . ASP A 1 94 ? -3.778 6.938 0.645 1.00 88.50 94 ASP A O 1
ATOM 756 N N . LYS A 1 95 ? -2.650 8.862 0.365 1.00 88.12 95 LYS A N 1
ATOM 757 C CA . LYS A 1 95 ? -2.035 8.530 -0.929 1.00 88.12 95 LYS A CA 1
ATOM 758 C C . LYS A 1 95 ? -0.520 8.361 -0.823 1.00 88.12 95 LYS A C 1
ATOM 760 O O . LYS A 1 95 ? 0.109 7.981 -1.807 1.00 88.12 95 LYS A O 1
ATOM 765 N N . GLU A 1 96 ? 0.050 8.605 0.355 1.00 86.81 96 GLU A N 1
ATOM 766 C CA . GLU A 1 96 ? 1.494 8.553 0.613 1.00 86.81 96 GLU A CA 1
ATOM 767 C C . GLU A 1 96 ? 2.007 7.113 0.798 1.00 86.81 96 GLU A C 1
ATOM 769 O O . GLU A 1 96 ? 3.192 6.869 1.016 1.00 86.81 96 GLU A O 1
ATOM 774 N N . GLU A 1 97 ? 1.107 6.140 0.672 1.00 89.56 97 GLU A N 1
ATOM 775 C CA . GLU A 1 97 ? 1.350 4.705 0.809 1.00 89.56 97 GLU A CA 1
ATOM 776 C C . GLU A 1 97 ? 1.738 4.027 -0.522 1.00 89.56 97 GLU A C 1
ATOM 778 O O . GLU A 1 97 ? 2.067 2.836 -0.561 1.00 89.56 97 GLU A O 1
ATOM 783 N N . VAL A 1 98 ? 1.724 4.788 -1.624 1.00 92.75 98 VAL A N 1
ATOM 784 C CA . VAL A 1 98 ? 1.954 4.293 -2.986 1.00 92.75 98 VAL A CA 1
ATOM 785 C C . VAL A 1 98 ? 3.284 4.796 -3.547 1.00 92.75 98 VAL A C 1
ATOM 787 O O . VAL A 1 98 ? 3.527 5.996 -3.727 1.00 92.75 98 VAL A O 1
ATOM 790 N N . PHE A 1 99 ? 4.145 3.849 -3.903 1.00 91.94 99 PHE A N 1
ATOM 791 C CA . PHE A 1 99 ? 5.487 4.099 -4.411 1.00 91.94 99 PHE A CA 1
ATOM 792 C C . PHE A 1 99 ? 5.678 3.469 -5.785 1.00 91.94 99 PHE A C 1
ATOM 794 O O . PHE A 1 99 ? 5.041 2.478 -6.130 1.00 91.94 99 PHE A O 1
ATOM 801 N N . ALA A 1 100 ? 6.604 4.040 -6.543 1.00 91.81 100 ALA A N 1
ATOM 802 C CA . ALA A 1 100 ? 7.151 3.459 -7.756 1.00 91.81 100 ALA A CA 1
ATOM 803 C C . ALA A 1 100 ? 8.674 3.433 -7.610 1.00 91.81 100 ALA A C 1
ATOM 805 O O . ALA A 1 100 ? 9.237 4.319 -6.957 1.00 91.81 100 ALA A O 1
ATOM 806 N N . ALA A 1 101 ? 9.324 2.422 -8.175 1.00 90.31 101 ALA A N 1
ATOM 807 C CA . ALA A 1 101 ? 10.773 2.330 -8.198 1.00 90.31 101 ALA A CA 1
ATOM 808 C C . ALA A 1 101 ? 11.368 3.495 -9.004 1.00 90.31 101 ALA A C 1
ATOM 810 O O . ALA A 1 101 ? 10.839 3.876 -10.050 1.00 90.31 101 ALA A O 1
ATOM 811 N N . ASP A 1 102 ? 12.468 4.058 -8.506 1.00 88.88 102 ASP A N 1
ATOM 812 C CA . ASP A 1 102 ? 13.273 5.013 -9.261 1.00 88.88 102 ASP A CA 1
ATOM 813 C C . ASP A 1 102 ? 14.254 4.222 -10.140 1.00 88.88 102 ASP A C 1
ATOM 815 O O . ASP A 1 102 ? 15.055 3.465 -9.594 1.00 88.88 102 ASP A O 1
ATOM 819 N N . PRO A 1 103 ? 14.251 4.379 -11.476 1.00 86.12 103 PRO A N 1
ATOM 820 C CA . PRO A 1 103 ? 15.224 3.713 -12.341 1.00 86.12 103 PRO A CA 1
ATOM 821 C C . PRO A 1 103 ? 16.688 4.043 -12.004 1.00 86.12 103 PRO A C 1
ATOM 823 O O . PRO A 1 103 ? 17.582 3.272 -12.348 1.00 86.12 103 PRO A O 1
ATOM 826 N N . ALA A 1 104 ? 16.951 5.189 -11.363 1.00 87.44 104 ALA A N 1
ATOM 827 C CA . ALA A 1 104 ? 18.288 5.577 -10.918 1.00 87.44 104 ALA A CA 1
ATOM 828 C C . ALA A 1 104 ? 18.696 4.942 -9.573 1.00 87.44 104 ALA A C 1
ATOM 830 O O . ALA A 1 104 ? 19.892 4.840 -9.297 1.00 87.44 104 ALA A O 1
ATOM 831 N N . ASP A 1 105 ? 17.731 4.517 -8.752 1.00 85.50 105 ASP A N 1
ATOM 832 C CA . ASP A 1 105 ? 17.927 3.864 -7.448 1.00 85.50 105 ASP A CA 1
ATOM 833 C C . ASP A 1 105 ? 16.895 2.737 -7.283 1.00 85.50 105 ASP A C 1
ATOM 835 O O . ASP A 1 105 ? 15.935 2.815 -6.507 1.00 85.50 105 ASP A O 1
ATOM 839 N N . ASP A 1 106 ? 17.054 1.699 -8.107 1.00 87.56 106 ASP A N 1
ATOM 840 C CA . ASP A 1 106 ? 16.051 0.652 -8.232 1.00 87.56 106 ASP A CA 1
ATOM 841 C C . ASP A 1 106 ? 16.073 -0.287 -7.023 1.00 87.56 106 ASP A C 1
ATOM 843 O O . ASP A 1 106 ? 16.955 -1.135 -6.850 1.00 87.56 106 ASP A O 1
ATOM 847 N N . ILE A 1 107 ? 15.050 -0.153 -6.183 1.00 86.00 107 ILE A N 1
ATOM 848 C CA . ILE A 1 107 ? 14.906 -0.941 -4.964 1.00 86.00 107 ILE A CA 1
ATOM 849 C C . ILE A 1 107 ? 14.739 -2.443 -5.221 1.00 86.00 107 ILE A C 1
ATOM 851 O O . ILE A 1 107 ? 15.115 -3.235 -4.353 1.00 86.00 107 ILE A O 1
ATOM 855 N N . PHE A 1 108 ? 14.206 -2.851 -6.377 1.00 87.38 108 PHE A N 1
ATOM 856 C CA . PHE A 1 108 ? 14.058 -4.268 -6.703 1.00 87.38 108 PHE A CA 1
ATOM 857 C C . PHE A 1 108 ? 15.434 -4.904 -6.893 1.00 87.38 108 PHE A C 1
ATOM 859 O O . PHE A 1 108 ? 15.736 -5.915 -6.258 1.00 87.38 108 PHE A O 1
ATOM 866 N N . GLU A 1 109 ? 16.312 -4.249 -7.654 1.00 88.25 109 GLU A N 1
ATOM 867 C CA . GLU A 1 109 ? 17.698 -4.690 -7.844 1.00 88.25 109 GLU A CA 1
ATOM 868 C C . GLU A 1 109 ? 18.505 -4.575 -6.544 1.00 88.25 109 GLU A C 1
ATOM 870 O O . GLU A 1 109 ? 19.127 -5.540 -6.095 1.00 88.25 109 GLU A O 1
ATOM 875 N N . ALA A 1 110 ? 18.444 -3.417 -5.878 1.00 86.69 110 ALA A N 1
ATOM 876 C CA . ALA A 1 110 ? 19.233 -3.133 -4.678 1.00 86.69 110 ALA A CA 1
ATOM 877 C C . ALA A 1 110 ? 18.926 -4.086 -3.509 1.00 86.69 110 ALA A C 1
ATOM 879 O O . ALA A 1 110 ? 19.764 -4.289 -2.624 1.00 86.69 110 ALA A O 1
ATOM 880 N N . ARG A 1 111 ? 17.718 -4.664 -3.473 1.00 82.94 111 ARG A N 1
ATOM 881 C CA . ARG A 1 111 ? 17.273 -5.600 -2.430 1.00 82.94 111 ARG A CA 1
ATOM 882 C C . ARG A 1 111 ? 17.135 -7.045 -2.913 1.00 82.94 111 ARG A C 1
ATOM 884 O O . ARG A 1 111 ? 16.787 -7.892 -2.091 1.00 82.94 111 ARG A O 1
ATOM 891 N N . GLY A 1 112 ? 17.433 -7.335 -4.181 1.00 84.75 112 GLY A N 1
ATOM 892 C CA . GLY A 1 112 ? 17.297 -8.671 -4.769 1.00 84.75 112 GLY A CA 1
ATOM 893 C C . GLY A 1 112 ? 15.859 -9.196 -4.732 1.00 84.75 112 GLY A C 1
ATOM 894 O O . GLY A 1 112 ? 15.637 -10.365 -4.414 1.00 84.75 112 GLY A O 1
ATOM 895 N N . ILE A 1 113 ? 14.884 -8.317 -4.970 1.00 84.38 113 ILE A N 1
ATOM 896 C CA . ILE A 1 113 ? 13.458 -8.650 -4.996 1.00 84.38 113 ILE A CA 1
ATOM 897 C C . ILE A 1 113 ? 13.119 -9.167 -6.389 1.00 84.38 113 ILE A C 1
ATOM 899 O O . ILE A 1 113 ? 13.387 -8.504 -7.387 1.00 84.38 113 ILE A O 1
ATOM 903 N N . ASP A 1 114 ? 12.511 -10.348 -6.445 1.00 83.88 114 ASP A N 1
ATOM 904 C CA . ASP A 1 114 ? 12.078 -10.938 -7.706 1.00 83.88 114 ASP A CA 1
ATOM 905 C C . ASP A 1 114 ? 10.950 -10.116 -8.345 1.00 83.88 114 ASP A C 1
ATOM 907 O O . ASP A 1 114 ? 9.920 -9.853 -7.719 1.00 83.88 114 ASP A O 1
ATOM 911 N N . ARG A 1 115 ? 11.148 -9.744 -9.610 1.00 84.31 115 ARG A N 1
ATOM 912 C CA . ARG A 1 115 ? 10.174 -9.016 -10.435 1.00 84.31 115 ARG A CA 1
ATOM 913 C C . ARG A 1 115 ? 9.091 -9.925 -11.007 1.00 84.31 115 ARG A C 1
ATOM 915 O O . ARG A 1 115 ? 8.006 -9.442 -11.323 1.00 84.31 115 ARG A O 1
ATOM 922 N N . GLY A 1 116 ? 9.395 -11.221 -11.129 1.00 71.19 116 GLY A N 1
ATOM 923 C CA . GLY A 1 116 ? 8.536 -12.242 -11.732 1.00 71.19 116 GLY A CA 1
ATOM 924 C C . GLY A 1 116 ? 7.381 -12.711 -10.847 1.00 71.19 116 GLY A C 1
ATOM 925 O O . GLY A 1 116 ? 6.596 -13.553 -11.271 1.00 71.19 116 GLY A O 1
ATOM 926 N N . GLY A 1 117 ? 7.249 -12.177 -9.629 1.00 57.53 117 GLY A N 1
ATOM 927 C CA . GLY A 1 117 ? 6.000 -12.266 -8.874 1.00 57.53 117 GLY A CA 1
ATOM 928 C C . GLY A 1 117 ? 5.645 -13.650 -8.326 1.00 57.53 117 GLY A C 1
ATOM 929 O O . GLY A 1 117 ? 4.498 -13.848 -7.936 1.00 57.53 117 GLY A O 1
ATOM 930 N N . ALA A 1 118 ? 6.587 -14.600 -8.220 1.00 42.78 118 ALA A N 1
ATOM 931 C CA . ALA A 1 118 ? 6.272 -15.955 -7.736 1.00 42.78 118 ALA A CA 1
ATOM 932 C C . ALA A 1 118 ? 5.624 -15.965 -6.333 1.00 42.78 118 ALA A C 1
ATOM 934 O O . ALA A 1 118 ? 4.886 -16.885 -5.983 1.00 42.78 118 ALA A O 1
ATOM 935 N N . VAL A 1 119 ? 5.875 -14.918 -5.543 1.00 51.22 119 VAL A N 1
ATOM 936 C CA . VAL A 1 119 ? 5.059 -14.486 -4.406 1.00 51.22 119 VAL A CA 1
ATOM 937 C C . VAL A 1 119 ? 5.265 -12.971 -4.311 1.00 51.22 119 VAL A C 1
ATOM 939 O O . VAL A 1 119 ? 6.432 -12.562 -4.309 1.00 51.22 119 VAL A O 1
ATOM 9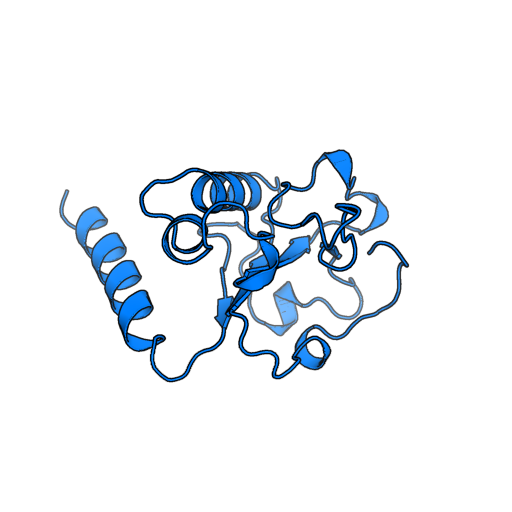42 N N . PRO A 1 120 ? 4.231 -12.115 -4.184 1.00 53.50 120 PRO A N 1
ATOM 943 C CA . PRO A 1 120 ? 4.469 -10.725 -3.820 1.00 53.50 120 PRO A CA 1
ATOM 944 C C . PRO A 1 120 ? 5.289 -10.759 -2.532 1.00 53.50 120 PRO A C 1
ATOM 946 O O . PRO A 1 120 ? 4.893 -11.379 -1.536 1.00 53.50 120 PRO A O 1
ATOM 949 N N . SER A 1 121 ? 6.503 -10.211 -2.587 1.00 52.94 121 SER A N 1
ATOM 950 C CA . SER A 1 121 ? 7.477 -10.329 -1.507 1.00 52.94 121 SER A CA 1
ATOM 951 C C . SER A 1 121 ? 7.017 -9.467 -0.340 1.00 52.94 121 SER A C 1
ATOM 953 O O . SER A 1 121 ? 7.495 -8.358 -0.150 1.00 52.94 121 SER A O 1
ATOM 955 N N . VAL A 1 122 ? 6.058 -9.959 0.448 1.00 54.84 122 VAL A N 1
ATOM 956 C CA . VAL A 1 122 ? 5.589 -9.250 1.634 1.00 54.84 122 VAL A CA 1
ATOM 957 C C . VAL A 1 122 ? 6.692 -9.320 2.668 1.00 54.84 122 VAL A C 1
ATOM 959 O O . VAL A 1 122 ? 6.870 -10.348 3.340 1.00 54.84 122 VAL A O 1
ATOM 962 N N . LEU A 1 123 ? 7.432 -8.223 2.795 1.00 56.47 123 LEU A N 1
ATOM 963 C CA . LEU A 1 123 ? 8.269 -7.981 3.953 1.00 56.47 123 LEU A CA 1
ATOM 964 C C . LEU A 1 123 ? 7.362 -7.431 5.054 1.00 56.47 123 LEU A C 1
ATOM 966 O O . LEU A 1 123 ? 7.142 -6.228 5.171 1.00 56.47 123 LEU A O 1
ATOM 970 N N . LEU A 1 124 ? 6.810 -8.341 5.857 1.00 52.88 124 LEU A N 1
ATOM 971 C CA . LEU A 1 124 ? 6.160 -7.971 7.108 1.00 52.88 124 LEU A CA 1
ATOM 972 C C . LEU A 1 124 ? 7.251 -7.600 8.111 1.00 52.88 124 LEU A C 1
ATOM 974 O O . LEU A 1 124 ? 8.017 -8.465 8.549 1.00 52.88 124 LEU A O 1
ATOM 978 N N . SER A 1 125 ? 7.289 -6.335 8.509 1.00 53.94 125 SER A N 1
ATOM 979 C CA . SER A 1 125 ? 8.167 -5.880 9.574 1.00 53.94 125 SER A CA 1
ATOM 980 C C . SER A 1 125 ? 7.381 -5.405 10.801 1.00 53.94 125 SER A C 1
ATOM 982 O O . SER A 1 125 ? 6.408 -4.662 10.715 1.00 53.94 125 SER A O 1
ATOM 984 N N . VAL A 1 126 ? 7.925 -5.826 11.947 1.00 51.88 126 VAL A N 1
ATOM 985 C CA . VAL A 1 126 ? 7.816 -5.326 13.333 1.00 51.88 126 VAL A CA 1
ATOM 986 C C . VAL A 1 126 ? 6.615 -5.682 14.226 1.00 51.88 126 VAL A C 1
ATOM 988 O O . VAL A 1 126 ? 5.625 -4.973 14.309 1.00 51.88 126 VAL A O 1
ATOM 991 N N . ARG A 1 127 ? 6.842 -6.701 15.072 1.00 45.69 127 ARG A N 1
ATOM 992 C CA . ARG A 1 127 ? 6.999 -6.618 16.548 1.00 45.69 127 ARG A CA 1
ATOM 993 C C . ARG A 1 127 ? 7.962 -7.747 16.984 1.00 45.69 127 ARG A C 1
ATOM 995 O O . ARG A 1 127 ? 7.814 -8.859 16.463 1.00 45.69 127 ARG A O 1
ATOM 1002 N N . PRO A 1 128 ? 8.902 -7.547 17.936 1.00 41.66 128 PRO A N 1
ATOM 1003 C CA . PRO A 1 128 ? 9.849 -8.592 18.366 1.00 41.66 128 PRO A CA 1
ATOM 1004 C C . PRO A 1 128 ? 9.170 -9.890 18.843 1.00 41.66 128 PRO A C 1
ATOM 1006 O O . PRO A 1 128 ? 9.695 -10.979 18.634 1.00 41.66 128 PRO A O 1
ATOM 1009 N N . GLY A 1 129 ? 7.965 -9.795 19.420 1.00 42.72 129 GLY A N 1
ATOM 1010 C CA . GLY A 1 129 ? 7.234 -10.942 19.973 1.00 42.72 129 GLY A CA 1
ATOM 1011 C C . GLY A 1 129 ? 6.443 -11.805 18.976 1.00 42.72 129 GLY A C 1
ATOM 1012 O O . GLY A 1 129 ? 5.996 -12.887 19.350 1.00 42.72 129 GLY A O 1
ATOM 1013 N N . VAL A 1 130 ? 6.241 -11.374 17.721 1.00 43.25 130 VAL A N 1
ATOM 1014 C CA . VAL A 1 130 ? 5.297 -12.040 16.788 1.00 43.25 130 VAL A CA 1
ATOM 1015 C C . VAL A 1 130 ? 5.965 -12.591 15.513 1.00 43.25 130 VAL A C 1
ATOM 1017 O O . VAL A 1 130 ? 5.411 -13.487 14.871 1.00 43.25 130 VAL A O 1
ATOM 1020 N N . GLN A 1 131 ? 7.215 -12.201 15.223 1.00 39.53 131 GLN A N 1
ATOM 1021 C CA . GLN A 1 131 ? 8.090 -12.807 14.193 1.00 39.53 131 GLN A CA 1
ATOM 1022 C C . GLN A 1 131 ? 8.094 -14.355 14.226 1.00 39.53 131 GLN A C 1
ATOM 1024 O O . GLN A 1 131 ? 8.159 -15.019 13.190 1.00 39.53 131 GLN A O 1
ATOM 1029 N N . ALA A 1 132 ? 7.951 -14.952 15.413 1.00 39.38 132 ALA A N 1
ATOM 1030 C CA . ALA A 1 132 ? 7.921 -16.401 15.602 1.00 39.38 132 ALA A CA 1
ATOM 1031 C C . ALA A 1 132 ? 6.664 -17.100 15.034 1.00 39.38 132 ALA A C 1
ATOM 1033 O O . ALA A 1 132 ? 6.730 -18.282 14.690 1.00 39.38 132 ALA A O 1
ATOM 1034 N N . ARG A 1 133 ? 5.518 -16.409 14.922 1.00 38.66 133 ARG A N 1
ATOM 1035 C CA . ARG A 1 133 ? 4.242 -17.018 14.491 1.00 38.66 133 ARG A CA 1
ATOM 1036 C C . ARG A 1 133 ? 4.063 -17.012 12.971 1.00 38.66 133 ARG A C 1
ATOM 1038 O O . ARG A 1 133 ? 3.612 -18.009 12.415 1.00 38.66 133 ARG A O 1
ATOM 1045 N N . VAL A 1 134 ? 4.512 -15.961 12.286 1.00 39.44 134 VAL A N 1
ATOM 1046 C CA . VAL A 1 134 ? 4.436 -15.855 10.813 1.00 39.44 134 VAL A CA 1
ATOM 1047 C C . VAL A 1 134 ? 5.404 -16.824 10.126 1.00 39.44 134 VAL A C 1
ATOM 1049 O O . VAL A 1 134 ? 5.042 -17.467 9.140 1.00 39.44 134 VAL A O 1
ATOM 1052 N N . ARG A 1 135 ? 6.593 -17.050 10.710 1.00 42.47 135 ARG A N 1
ATOM 1053 C CA . ARG A 1 135 ? 7.524 -18.100 10.254 1.00 42.47 135 ARG A CA 1
ATOM 1054 C C . ARG A 1 135 ? 6.907 -19.501 10.307 1.00 42.47 135 ARG A C 1
ATOM 1056 O O . ARG A 1 135 ? 7.221 -20.320 9.451 1.00 42.47 135 ARG A O 1
ATOM 1063 N N . ARG A 1 136 ? 6.014 -19.782 11.266 1.00 39.75 136 ARG A N 1
ATOM 1064 C CA . ARG A 1 136 ? 5.294 -21.067 11.346 1.00 39.75 136 ARG A CA 1
ATOM 1065 C C . ARG A 1 136 ? 4.200 -21.189 10.283 1.00 39.75 136 ARG A C 1
ATOM 1067 O O . ARG A 1 136 ? 4.080 -22.258 9.698 1.00 39.75 136 ARG A O 1
ATOM 1074 N N . ALA A 1 137 ? 3.470 -20.112 9.990 1.00 38.81 137 ALA A N 1
ATOM 1075 C CA . ALA A 1 137 ? 2.420 -20.112 8.967 1.00 38.81 137 ALA A CA 1
ATOM 1076 C C . ALA A 1 137 ? 2.984 -20.325 7.548 1.00 38.81 137 ALA A C 1
ATOM 1078 O O . ALA A 1 137 ? 2.488 -21.179 6.818 1.00 38.81 137 ALA A O 1
ATOM 1079 N N . ARG A 1 138 ? 4.094 -19.656 7.189 1.00 38.78 138 ARG A N 1
ATOM 1080 C CA . ARG A 1 138 ? 4.780 -19.893 5.899 1.00 38.78 138 ARG A CA 1
ATOM 1081 C C . ARG A 1 138 ? 5.355 -21.310 5.783 1.00 38.78 138 ARG A C 1
ATOM 1083 O O . ARG A 1 138 ? 5.314 -21.900 4.710 1.00 38.78 138 ARG A O 1
ATOM 1090 N N . ARG A 1 139 ? 5.838 -21.891 6.888 1.00 39.22 139 ARG A N 1
ATOM 1091 C CA . ARG A 1 139 ? 6.311 -23.288 6.914 1.00 39.22 139 ARG A CA 1
ATOM 1092 C C . ARG A 1 139 ? 5.170 -24.296 6.757 1.00 39.22 139 ARG A C 1
ATOM 1094 O O . ARG A 1 139 ? 5.391 -25.346 6.171 1.00 39.22 139 ARG A O 1
ATOM 1101 N N . ALA A 1 140 ? 3.975 -23.985 7.261 1.00 39.38 140 ALA A N 1
ATOM 1102 C CA . ALA A 1 140 ? 2.792 -24.829 7.102 1.00 39.38 140 ALA A CA 1
ATOM 1103 C C . ALA A 1 140 ? 2.263 -24.808 5.657 1.00 39.38 140 ALA A C 1
ATOM 1105 O O . ALA A 1 140 ? 1.984 -25.870 5.109 1.00 39.38 140 ALA A O 1
ATOM 1106 N N . ALA A 1 141 ? 2.225 -23.632 5.020 1.00 37.62 141 ALA A N 1
ATOM 1107 C CA . ALA A 1 141 ? 1.829 -23.490 3.616 1.00 37.62 141 ALA A CA 1
ATOM 1108 C C . ALA A 1 141 ? 2.832 -24.140 2.642 1.00 37.62 141 ALA A C 1
ATOM 1110 O O . ALA A 1 141 ? 2.431 -24.767 1.672 1.00 37.62 141 ALA A O 1
ATOM 1111 N N . ALA A 1 142 ? 4.138 -24.074 2.927 1.00 41.38 142 ALA A N 1
ATOM 1112 C CA . ALA A 1 142 ? 5.153 -24.758 2.118 1.00 41.38 142 ALA A CA 1
ATOM 1113 C C . ALA A 1 142 ? 5.133 -26.295 2.274 1.00 41.38 142 ALA A C 1
ATOM 1115 O O . ALA A 1 142 ? 5.598 -27.009 1.391 1.00 41.38 142 ALA A O 1
ATOM 1116 N N . CYS A 1 143 ? 4.606 -26.817 3.389 1.00 39.03 143 CYS A N 1
ATOM 1117 C CA . CYS A 1 143 ? 4.546 -28.258 3.652 1.00 39.03 143 CYS A CA 1
ATOM 1118 C C . CYS A 1 143 ? 3.312 -28.924 3.012 1.00 39.03 143 CYS A C 1
ATOM 1120 O O . CYS A 1 143 ? 3.370 -30.099 2.661 1.00 39.03 143 CYS A O 1
ATOM 1122 N N . SER A 1 144 ? 2.204 -28.193 2.816 1.00 40.75 144 SER A N 1
ATOM 1123 C CA . SER A 1 144 ? 0.993 -28.751 2.191 1.00 40.75 144 SER A CA 1
ATOM 1124 C C . SER A 1 144 ? 1.110 -28.913 0.672 1.00 40.75 144 SER A C 1
ATOM 1126 O O . SER A 1 144 ? 0.456 -29.790 0.110 1.00 40.75 144 SER A O 1
ATOM 1128 N N . THR A 1 145 ? 1.972 -28.136 0.011 1.00 42.41 145 THR A N 1
ATOM 1129 C CA . THR A 1 145 ? 2.215 -28.233 -1.441 1.00 42.41 145 THR A CA 1
ATOM 1130 C C . THR A 1 145 ? 3.204 -29.348 -1.811 1.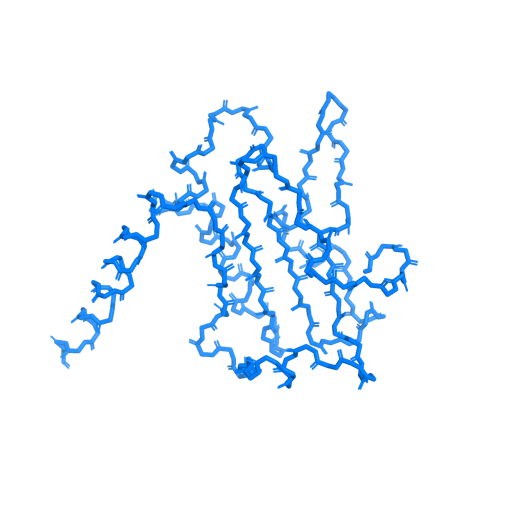00 42.41 145 THR A C 1
ATOM 1132 O O . THR A 1 145 ? 3.252 -29.758 -2.963 1.00 42.41 145 THR A O 1
ATOM 1135 N N . ALA A 1 146 ? 3.962 -29.886 -0.849 1.00 42.72 146 ALA A N 1
ATOM 1136 C CA . ALA A 1 146 ? 4.963 -30.936 -1.081 1.00 42.72 146 ALA A CA 1
ATOM 1137 C C . ALA A 1 146 ? 4.444 -32.377 -0.868 1.00 42.72 146 ALA A C 1
ATOM 1139 O O . ALA A 1 146 ? 5.221 -33.322 -0.959 1.00 42.72 146 ALA A O 1
ATOM 1140 N N . SER A 1 147 ? 3.152 -32.558 -0.559 1.00 46.59 147 SER A N 1
ATOM 1141 C CA . SER A 1 147 ? 2.544 -33.866 -0.251 1.00 46.59 147 SER A CA 1
ATOM 1142 C C . SER A 1 147 ? 1.420 -34.265 -1.223 1.00 46.59 147 SER A C 1
ATOM 1144 O O . SER A 1 147 ? 0.445 -34.903 -0.811 1.00 46.59 147 SER A O 1
ATOM 1146 N N . ARG A 1 148 ? 1.536 -33.905 -2.504 1.00 39.69 148 ARG A N 1
ATOM 1147 C CA . ARG A 1 148 ? 0.723 -34.487 -3.581 1.00 39.69 148 ARG A CA 1
ATOM 1148 C C . ARG A 1 148 ? 1.596 -35.013 -4.701 1.00 39.69 148 ARG A C 1
ATOM 1150 O O . ARG A 1 148 ? 2.614 -34.352 -4.990 1.00 39.69 148 ARG A O 1
#

Sequence (148 aa):
MADTSPRQLGHLFEADGRWRLYAFADEDRTAVRELADWLADSPDSPVRRFTPEGADLNSVFDAKVVYQQPYQEVELADVPALFLPKMGPYQLTDKEEVFAADPADDIFEARGIDRGGAVPSVLLSVRPGVQARVRRARRAAACSTASR

Foldseek 3Di:
DVVPDDDDPVVVDDPLQAKEKEFEAAPVRPQVQVVLCCLVPPPPHPLVVPADPPDWSVNHYLYAYEYQDPPVPDDPVPDRCSQQIQDDPVRHTDPVRYHYADPVHGPCVVVVPDNNCPHRPIPTDDDPPCVVPVVVVVVVVVVVVVPD